Protein AF-A0A8D8B1K5-F1 (afdb_monomer_lite)

Secondary structure (DSSP, 8-state):
-HHHHHHHHHHHHHHHHHHHHHHHHHHHHHHHHHHHHHHS-TTS---HHHHHHHHHHHHHH-HHHHHHTTGGGHHHHHHHHHHHHHHTT--TTT-SSTTHHHHHHHHHHHTTS-TTS---TTSHHHHHHHHHHHHHHHHHHHH--TT--HHHH--

InterPro domains:
  IPR022783 GCF, C-terminal [PF07842] (48-155)
  IPR045211 TFP11/STIP/Ntr1 [PTHR23329] (1-154)

Sequence (155 aa):
KDREEQLEIEKENLIKITQLEEDYIATLEGALELVQALVEPEDGFVSLEECERIFVRIQSEFAAEYKEFGLADLAPGVVAPMIAARLKEWNPFVDPTRHLELFKRWRTILGSSSDSEKRNLLDPYSALVWSGVIPSVRTVATTWDPRIHQPMIAL

Structure (mmCIF, N/CA/C/O backbone):
data_AF-A0A8D8B1K5-F1
#
_entry.id   AF-A0A8D8B1K5-F1
#
loop_
_atom_site.group_PDB
_atom_site.id
_atom_site.type_symbol
_atom_site.label_atom_id
_atom_site.label_alt_id
_atom_site.label_comp_id
_atom_site.label_asym_id
_atom_site.label_entity_id
_atom_site.label_seq_id
_atom_site.pdbx_PDB_ins_code
_atom_site.Cartn_x
_atom_site.Cartn_y
_atom_site.Cartn_z
_atom_site.occupancy
_atom_site.B_iso_or_equiv
_atom_site.auth_seq_id
_atom_site.auth_comp_id
_atom_site.auth_asym_id
_atom_site.auth_atom_id
_atom_site.pdbx_PDB_model_num
ATOM 1 N N . LYS A 1 1 ? -32.115 4.251 47.172 1.00 61.50 1 LYS A N 1
ATOM 2 C CA . LYS A 1 1 ? -32.642 5.079 46.068 1.00 61.50 1 LYS A CA 1
ATOM 3 C C . LYS A 1 1 ? -31.518 5.801 45.350 1.00 61.50 1 LYS A C 1
ATOM 5 O O . LYS A 1 1 ? -31.044 5.224 44.392 1.00 61.50 1 LYS A O 1
ATOM 10 N N . ASP A 1 2 ? -30.951 6.885 45.887 1.00 73.62 2 ASP A N 1
ATOM 11 C CA . ASP A 1 2 ? -29.872 7.645 45.211 1.00 73.62 2 ASP A CA 1
ATOM 12 C C . ASP A 1 2 ? -28.666 6.784 44.760 1.00 73.62 2 ASP A C 1
ATOM 14 O O . ASP A 1 2 ? -28.207 6.847 43.626 1.00 73.62 2 ASP A O 1
ATOM 18 N N . ARG A 1 3 ? -28.218 5.867 45.627 1.00 77.75 3 ARG A N 1
ATOM 19 C CA . ARG A 1 3 ? -27.101 4.948 45.344 1.00 77.75 3 ARG A CA 1
ATOM 20 C C . ARG A 1 3 ? -27.444 3.818 44.366 1.00 77.75 3 ARG A C 1
ATOM 22 O O . ARG A 1 3 ? -26.548 3.282 43.729 1.00 77.75 3 ARG A O 1
ATOM 29 N N . GLU A 1 4 ? -28.716 3.441 44.270 1.00 82.19 4 GLU A N 1
ATOM 30 C CA . GLU A 1 4 ? -29.183 2.429 43.310 1.00 82.19 4 GLU A CA 1
ATOM 31 C C . GLU A 1 4 ? -29.291 3.047 41.913 1.00 82.19 4 GLU A C 1
ATOM 33 O O . GLU A 1 4 ? -28.836 2.444 40.950 1.00 82.19 4 GLU A O 1
ATOM 38 N N . GLU A 1 5 ? -29.777 4.289 41.822 1.00 82.38 5 GLU A N 1
ATOM 39 C CA . GLU A 1 5 ? -29.801 5.062 40.574 1.00 82.38 5 GLU A CA 1
ATOM 40 C C . GLU A 1 5 ? -28.383 5.347 40.053 1.00 82.38 5 GLU A C 1
ATOM 42 O O . GLU A 1 5 ? -28.125 5.172 38.864 1.00 82.38 5 GLU A O 1
ATOM 47 N N . GLN A 1 6 ? -27.427 5.691 40.928 1.00 86.31 6 GLN A N 1
ATOM 48 C CA . GLN A 1 6 ? -26.019 5.823 40.524 1.00 86.31 6 GLN A CA 1
ATOM 49 C C . GLN A 1 6 ? -25.432 4.516 39.972 1.00 86.31 6 GLN A C 1
ATOM 51 O O . GLN A 1 6 ? -24.726 4.545 38.967 1.00 86.31 6 GLN A O 1
ATOM 56 N N . LEU A 1 7 ? -25.731 3.376 40.603 1.00 83.25 7 LEU A N 1
ATOM 57 C CA . LEU A 1 7 ? -25.245 2.068 40.157 1.00 83.25 7 LEU A CA 1
ATOM 58 C C . LEU A 1 7 ? -25.835 1.660 38.802 1.00 83.25 7 LEU A C 1
ATOM 60 O O . LEU A 1 7 ? -25.129 1.058 37.996 1.00 83.25 7 LEU A O 1
ATOM 64 N N . GLU A 1 8 ? -27.099 1.988 38.527 1.00 86.62 8 GLU A N 1
ATOM 65 C CA . GLU A 1 8 ? -27.698 1.718 37.216 1.00 86.62 8 GLU A CA 1
ATOM 66 C C . GLU A 1 8 ? -27.073 2.568 36.109 1.00 86.62 8 GLU A C 1
ATOM 68 O O . GLU A 1 8 ? -26.756 2.038 35.046 1.00 86.62 8 GLU A O 1
ATOM 73 N N . ILE A 1 9 ? -26.811 3.851 36.373 1.00 88.44 9 ILE A N 1
ATOM 74 C CA . ILE A 1 9 ? -26.132 4.739 35.420 1.00 88.44 9 ILE A CA 1
ATOM 75 C C . ILE A 1 9 ? -24.702 4.256 35.152 1.00 88.44 9 ILE A C 1
ATOM 77 O O . ILE A 1 9 ? -24.256 4.230 34.005 1.00 88.44 9 ILE A O 1
ATOM 81 N N . GLU A 1 10 ? -23.974 3.857 36.197 1.00 85.38 10 GLU A N 1
ATOM 82 C CA . GLU A 1 10 ? -22.610 3.342 36.065 1.00 85.38 10 GLU A CA 1
ATOM 83 C C . GLU A 1 10 ? -22.586 2.031 35.271 1.00 85.38 10 GLU A C 1
ATOM 85 O O . GLU A 1 10 ? -21.781 1.882 34.353 1.00 85.38 10 GLU A O 1
ATOM 90 N N . LYS A 1 11 ? -23.531 1.123 35.542 1.00 88.00 11 LYS A N 1
ATOM 91 C CA . LYS A 1 11 ? -23.715 -0.110 34.770 1.00 88.00 11 LYS A CA 1
ATOM 92 C C . LYS A 1 11 ? -24.025 0.184 33.301 1.00 88.00 11 LYS A C 1
ATOM 94 O O . LYS A 1 11 ? -23.459 -0.464 32.427 1.00 88.00 11 LYS A O 1
ATOM 99 N N . GLU A 1 12 ? -24.911 1.134 33.014 1.00 88.69 12 GLU A N 1
ATOM 100 C CA . GLU A 1 12 ? -25.268 1.478 31.636 1.00 88.69 12 GLU A CA 1
ATOM 101 C C . GLU A 1 12 ? -24.089 2.112 30.881 1.00 88.69 12 GLU A C 1
ATOM 103 O O . GLU A 1 12 ? -23.863 1.802 29.711 1.00 88.69 12 GLU A O 1
ATOM 108 N N . ASN A 1 13 ? -23.289 2.941 31.558 1.00 88.25 13 ASN A N 1
ATOM 109 C CA . ASN A 1 13 ? -22.050 3.481 30.999 1.00 88.25 13 ASN A CA 1
ATOM 110 C C . ASN A 1 13 ? -21.014 2.385 30.733 1.00 88.25 13 ASN A C 1
ATOM 112 O O . ASN A 1 13 ? -20.425 2.370 29.657 1.00 88.25 13 ASN A O 1
ATOM 116 N N . LEU A 1 14 ? -20.820 1.453 31.669 1.00 84.56 14 LEU A N 1
ATOM 117 C CA . LEU A 1 14 ? -19.911 0.318 31.493 1.00 84.56 14 LEU A CA 1
ATOM 118 C C . LEU A 1 14 ? -20.314 -0.538 30.286 1.00 84.56 14 LEU A C 1
ATOM 120 O O . LEU A 1 14 ? -19.462 -0.862 29.469 1.00 84.56 14 LEU A O 1
ATOM 124 N N . ILE A 1 15 ? -21.609 -0.828 30.118 1.00 90.00 15 ILE A N 1
ATOM 125 C CA . ILE A 1 15 ? -22.117 -1.583 28.960 1.00 90.00 15 ILE A CA 1
ATOM 126 C C . ILE A 1 15 ? -21.826 -0.847 27.647 1.00 90.00 15 ILE A C 1
ATOM 128 O O . ILE A 1 15 ? -21.384 -1.468 26.683 1.00 90.00 15 ILE A O 1
ATOM 132 N N . LYS A 1 16 ? -22.044 0.473 27.606 1.00 87.75 16 LYS A N 1
ATOM 133 C CA . LYS A 1 16 ? -21.741 1.291 26.421 1.00 87.75 16 LYS A CA 1
ATOM 134 C C . LYS A 1 16 ? -20.251 1.282 26.084 1.00 87.75 16 LYS A C 1
ATOM 136 O O . LYS A 1 16 ? -19.904 1.200 24.913 1.00 87.75 16 LYS A O 1
ATOM 141 N N . ILE A 1 17 ? -19.383 1.359 27.092 1.00 88.00 17 ILE A N 1
ATOM 142 C CA . ILE A 1 17 ? -17.928 1.312 26.897 1.00 88.00 17 ILE A CA 1
ATOM 143 C C . ILE A 1 17 ? -17.517 -0.051 26.339 1.00 88.00 17 ILE A C 1
ATOM 145 O O . ILE A 1 17 ? -16.815 -0.094 25.338 1.00 88.00 17 ILE A O 1
ATOM 149 N N . THR A 1 18 ? -18.012 -1.148 26.916 1.00 85.38 18 THR A N 1
ATOM 150 C CA . THR A 1 18 ? -17.702 -2.499 26.426 1.00 85.38 18 THR A CA 1
ATOM 151 C C . THR A 1 18 ? -18.150 -2.704 24.979 1.00 85.38 18 THR A C 1
ATOM 153 O O . THR A 1 18 ? -17.394 -3.263 24.197 1.00 85.38 18 THR A O 1
ATOM 156 N N . GLN A 1 19 ? -19.325 -2.198 24.590 1.00 88.06 19 GLN A N 1
ATOM 157 C CA . GLN A 1 19 ? -19.785 -2.273 23.196 1.00 88.06 19 GLN A CA 1
ATOM 158 C C . GLN A 1 19 ? -18.861 -1.517 22.239 1.00 88.06 19 GLN A C 1
ATOM 160 O O . GLN A 1 19 ? -18.473 -2.056 21.210 1.00 88.06 19 GLN A O 1
ATOM 165 N N . LEU A 1 20 ? -18.460 -0.295 22.603 1.00 84.44 20 LEU A N 1
ATOM 166 C CA . LEU A 1 20 ? -17.527 0.494 21.796 1.00 84.44 20 LEU A CA 1
ATOM 167 C C . LEU A 1 20 ? -16.161 -0.191 21.663 1.00 84.44 20 LEU A C 1
ATOM 169 O O . LEU A 1 20 ? -15.552 -0.140 20.598 1.00 84.44 20 LEU A O 1
ATOM 173 N N . GLU A 1 21 ? -15.678 -0.823 22.733 1.00 82.50 21 GLU A N 1
ATOM 174 C CA . GLU A 1 21 ? -14.436 -1.596 22.711 1.00 82.50 21 GLU A CA 1
ATOM 175 C C . GLU A 1 21 ? -14.564 -2.858 21.845 1.00 82.50 21 GLU A C 1
ATOM 177 O O . GLU A 1 21 ? -13.648 -3.144 21.079 1.00 82.50 21 GLU A O 1
ATOM 182 N N . GLU A 1 22 ? -15.689 -3.581 21.901 1.00 83.69 22 GLU A N 1
ATOM 183 C CA . GLU A 1 22 ? -15.958 -4.734 21.026 1.00 83.69 22 GLU A CA 1
ATOM 184 C C . GLU A 1 22 ? -16.005 -4.332 19.546 1.00 83.69 22 GLU A C 1
ATOM 186 O O . GLU A 1 22 ? -15.356 -4.974 18.719 1.00 83.69 22 GLU A O 1
ATOM 191 N N . ASP A 1 23 ? -16.704 -3.245 19.211 1.00 82.56 23 ASP A N 1
ATOM 192 C CA . ASP A 1 23 ? -16.755 -2.718 17.843 1.00 82.56 23 ASP A CA 1
ATOM 193 C C . ASP A 1 23 ? -15.356 -2.296 17.354 1.00 82.56 23 ASP A C 1
ATOM 195 O O . ASP A 1 23 ? -14.984 -2.540 16.200 1.00 82.56 23 ASP A O 1
ATOM 199 N N . TYR A 1 24 ? -14.546 -1.703 18.237 1.00 78.00 24 TYR A N 1
ATOM 200 C CA . TYR A 1 24 ? -13.169 -1.318 17.926 1.00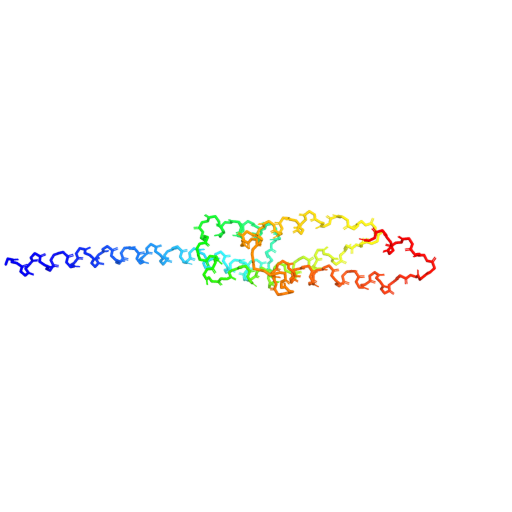 78.00 24 TYR A CA 1
ATOM 201 C C . TYR A 1 24 ? -12.253 -2.532 17.723 1.00 78.00 24 TYR A C 1
ATOM 203 O O . TYR A 1 24 ? -11.452 -2.551 16.788 1.00 78.00 24 TYR A O 1
ATOM 211 N N . ILE A 1 25 ? -12.393 -3.576 18.545 1.00 81.19 25 ILE A N 1
ATOM 212 C CA . ILE A 1 25 ? -11.645 -4.830 18.388 1.00 81.19 25 ILE A CA 1
ATOM 213 C C . ILE A 1 25 ? -12.014 -5.511 17.068 1.00 81.19 25 ILE A C 1
ATOM 215 O O . ILE A 1 25 ? -11.113 -5.871 16.319 1.00 81.19 25 ILE A O 1
ATOM 219 N N . ALA A 1 26 ? -13.302 -5.613 16.732 1.00 82.06 26 ALA A N 1
ATOM 220 C CA . ALA A 1 26 ? -13.744 -6.224 15.476 1.00 82.06 26 ALA A CA 1
ATOM 221 C C . ALA A 1 26 ? -13.195 -5.479 14.244 1.00 82.06 26 ALA A C 1
ATOM 223 O O . ALA A 1 26 ? -12.791 -6.084 13.248 1.00 82.06 26 ALA A O 1
ATOM 224 N N . THR A 1 27 ? -13.137 -4.151 14.335 1.00 78.31 27 THR A N 1
ATOM 225 C CA . THR A 1 27 ? -12.543 -3.271 13.323 1.00 78.31 27 THR A CA 1
ATOM 226 C C . THR A 1 27 ? -11.037 -3.551 13.173 1.00 78.31 27 THR A C 1
ATOM 228 O O . THR A 1 27 ? -10.550 -3.774 12.061 1.00 78.31 27 THR A O 1
ATOM 231 N N . LEU A 1 28 ? -10.303 -3.632 14.288 1.00 75.06 28 LEU A N 1
ATOM 232 C CA . LEU A 1 28 ? -8.873 -3.963 14.307 1.00 75.06 28 LEU A CA 1
ATOM 233 C C . LEU A 1 28 ? -8.576 -5.375 13.789 1.00 75.06 28 LEU A C 1
ATOM 235 O O . LEU A 1 28 ? -7.607 -5.556 13.053 1.00 75.06 28 LEU A O 1
ATOM 239 N N . GLU A 1 29 ? -9.393 -6.366 14.142 1.00 80.44 29 GLU A N 1
ATOM 240 C CA . GLU A 1 29 ? -9.260 -7.740 13.649 1.00 80.44 29 GLU A CA 1
ATOM 241 C C . GLU A 1 29 ? -9.415 -7.795 12.125 1.00 80.44 29 GLU A C 1
ATOM 243 O O . GLU A 1 29 ? -8.600 -8.427 11.451 1.00 80.44 29 GLU A O 1
ATOM 248 N N . GLY A 1 30 ? -10.376 -7.054 11.562 1.00 78.69 30 GLY A N 1
ATOM 249 C CA . GLY A 1 30 ? -10.540 -6.935 10.112 1.00 78.69 30 GLY A CA 1
ATOM 250 C C . GLY A 1 30 ? -9.327 -6.303 9.421 1.00 78.69 30 GLY A C 1
ATOM 251 O O . GLY A 1 30 ? -8.867 -6.797 8.389 1.00 78.69 30 GLY A O 1
ATOM 252 N N . ALA A 1 31 ? -8.759 -5.240 9.997 1.00 75.94 31 ALA A N 1
ATOM 253 C CA . ALA A 1 31 ? -7.535 -4.634 9.475 1.00 75.94 31 ALA A CA 1
ATOM 254 C C . ALA A 1 31 ? -6.330 -5.591 9.570 1.00 75.94 31 ALA A C 1
ATOM 256 O O . ALA A 1 31 ? -5.523 -5.664 8.640 1.00 75.94 31 ALA A O 1
ATOM 257 N N . LEU A 1 32 ? -6.220 -6.350 10.664 1.00 75.81 32 LEU A N 1
ATOM 258 C CA . LEU A 1 32 ? -5.152 -7.324 10.877 1.00 75.81 32 LEU A CA 1
ATOM 259 C C . LEU A 1 32 ? -5.226 -8.483 9.875 1.00 75.81 32 LEU A C 1
ATOM 261 O O . LEU A 1 32 ? -4.193 -8.884 9.345 1.00 75.81 32 LEU A O 1
ATOM 265 N N . GLU A 1 33 ? -6.425 -8.985 9.577 1.00 80.44 33 GLU A N 1
ATOM 266 C CA . GLU A 1 33 ? -6.641 -10.040 8.580 1.00 80.44 33 GLU A CA 1
ATOM 267 C C . GLU A 1 33 ? -6.183 -9.585 7.186 1.00 80.44 33 GLU A C 1
ATOM 269 O O . GLU A 1 33 ? -5.451 -10.295 6.494 1.00 80.44 33 GLU A O 1
ATOM 274 N N . LEU A 1 34 ? -6.520 -8.349 6.803 1.00 77.81 34 LEU A N 1
ATOM 275 C CA . LEU A 1 34 ? -6.073 -7.752 5.541 1.00 77.81 34 LEU A CA 1
ATOM 276 C C . LEU A 1 34 ? -4.545 -7.611 5.468 1.00 77.81 34 LEU A C 1
ATOM 278 O O . LEU A 1 34 ? -3.947 -7.822 4.412 1.00 77.81 34 LEU A O 1
ATOM 282 N N . VAL A 1 35 ? -3.903 -7.269 6.585 1.00 75.88 35 VAL A N 1
ATOM 283 C CA . VAL A 1 35 ? -2.440 -7.179 6.686 1.00 75.88 35 VAL A CA 1
ATOM 284 C C . VAL A 1 35 ? -1.788 -8.559 6.653 1.00 75.88 35 VAL A C 1
ATOM 286 O O . VAL A 1 35 ? -0.772 -8.732 5.980 1.00 75.88 35 VAL A O 1
ATOM 289 N N . GLN A 1 36 ? -2.367 -9.556 7.322 1.00 77.75 36 GLN A N 1
ATOM 290 C CA . GLN A 1 36 ? -1.896 -10.939 7.246 1.00 77.75 36 GLN A CA 1
ATOM 291 C C . GLN A 1 36 ? -1.976 -11.471 5.819 1.00 77.75 36 GLN A C 1
ATOM 293 O O . GLN A 1 36 ? -0.982 -12.000 5.332 1.00 77.75 36 GLN A O 1
ATOM 298 N N . ALA A 1 37 ? -3.082 -11.230 5.112 1.00 76.44 37 ALA A N 1
ATOM 299 C CA . ALA A 1 37 ? -3.221 -11.603 3.706 1.00 76.44 37 ALA A CA 1
ATOM 300 C C . ALA A 1 37 ? -2.142 -10.965 2.809 1.00 76.44 37 ALA A C 1
ATOM 302 O O . ALA A 1 37 ? -1.783 -11.520 1.771 1.00 76.44 37 ALA A O 1
ATOM 303 N N . LEU A 1 38 ? -1.611 -9.805 3.209 1.00 72.88 38 LEU A N 1
ATOM 304 C CA . LEU A 1 38 ? -0.555 -9.093 2.499 1.00 72.88 38 LEU A CA 1
ATOM 305 C C . LEU A 1 38 ? 0.850 -9.661 2.790 1.00 72.88 38 LEU A C 1
ATOM 307 O O . LEU A 1 38 ? 1.686 -9.729 1.888 1.00 72.88 38 LEU A O 1
ATOM 311 N N . VAL A 1 39 ? 1.127 -10.027 4.044 1.00 70.12 39 VAL A N 1
ATOM 312 C CA . VAL A 1 39 ? 2.452 -10.485 4.502 1.00 70.12 39 VAL A CA 1
ATOM 313 C C . VAL A 1 39 ? 2.645 -11.983 4.279 1.00 70.12 39 VAL A C 1
ATOM 315 O O . VAL A 1 39 ? 3.726 -12.413 3.876 1.00 70.12 39 VAL A O 1
ATOM 318 N N . GLU A 1 40 ? 1.603 -12.767 4.525 1.00 70.38 40 GLU A N 1
ATOM 319 C CA . GLU A 1 40 ? 1.631 -14.224 4.502 1.00 70.38 40 GLU A CA 1
ATOM 320 C C . GLU A 1 40 ? 0.419 -14.745 3.707 1.00 70.38 40 GLU A C 1
ATOM 322 O O . GLU A 1 40 ? -0.561 -15.219 4.279 1.00 70.38 40 GLU A O 1
ATOM 327 N N . PRO A 1 41 ? 0.439 -14.621 2.365 1.00 68.38 41 PRO A N 1
ATOM 328 C CA . PRO A 1 41 ? -0.615 -15.186 1.530 1.00 68.38 41 PRO A CA 1
ATOM 329 C C . PRO A 1 41 ? -0.683 -16.705 1.691 1.00 68.38 41 PRO A C 1
ATOM 331 O O . PRO A 1 41 ? 0.334 -17.383 1.528 1.00 68.38 41 PRO A O 1
ATOM 334 N N . GLU A 1 42 ? -1.884 -17.254 1.8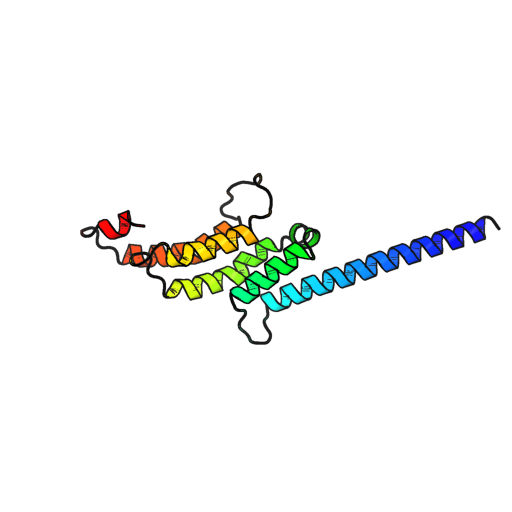91 1.00 60.97 42 GLU A N 1
ATOM 335 C CA . GLU A 1 42 ? -2.103 -18.710 1.943 1.00 60.97 42 GLU A CA 1
ATOM 336 C C . GLU A 1 42 ? -1.606 -19.420 0.665 1.00 60.97 42 GLU A C 1
ATOM 338 O O . GLU A 1 42 ? -1.069 -20.525 0.732 1.00 60.97 42 GLU A O 1
ATOM 343 N N . ASP A 1 43 ? -1.693 -18.753 -0.491 1.00 59.66 43 ASP A N 1
ATOM 344 C CA . ASP A 1 43 ? -1.236 -19.260 -1.794 1.00 59.66 43 ASP A CA 1
ATOM 345 C C . ASP A 1 43 ? 0.245 -18.949 -2.115 1.00 59.66 43 ASP A C 1
ATOM 347 O O . ASP A 1 43 ? 0.736 -19.237 -3.210 1.00 59.66 43 ASP A O 1
ATOM 351 N N . GLY A 1 44 ? 0.987 -18.330 -1.189 1.00 60.91 44 GLY A N 1
ATOM 352 C CA . GLY A 1 44 ? 2.413 -18.012 -1.346 1.00 60.91 44 GLY A CA 1
ATOM 353 C C . GLY A 1 44 ? 2.740 -16.858 -2.307 1.00 60.91 44 GLY A C 1
ATOM 354 O O . GLY A 1 44 ? 3.896 -16.443 -2.383 1.00 60.91 44 GLY A O 1
ATOM 355 N N . PHE A 1 45 ? 1.749 -16.302 -3.015 1.00 61.12 45 PHE A N 1
ATOM 356 C CA . PHE A 1 45 ? 1.912 -15.145 -3.899 1.00 61.12 45 PHE A CA 1
ATOM 357 C C . PHE A 1 45 ? 0.735 -14.171 -3.774 1.00 61.12 45 PHE A C 1
ATOM 359 O O . PHE A 1 45 ? -0.364 -14.459 -4.239 1.00 61.12 45 PHE A O 1
ATOM 366 N N . VAL A 1 46 ? 0.982 -12.969 -3.244 1.00 69.50 46 VAL A N 1
ATOM 367 C CA . VAL A 1 46 ? 0.066 -11.833 -3.436 1.00 69.50 46 VAL A CA 1
ATOM 368 C C . VAL A 1 46 ? 0.385 -11.192 -4.783 1.00 69.50 46 VAL A C 1
ATOM 370 O O . VAL A 1 46 ? 1.552 -11.035 -5.143 1.00 69.50 46 VAL A O 1
ATOM 373 N N . SER A 1 47 ? -0.636 -10.833 -5.562 1.00 76.12 47 SER A N 1
ATOM 374 C CA . SER A 1 47 ? -0.455 -10.071 -6.803 1.00 76.12 47 SER A CA 1
ATOM 375 C C . SER A 1 47 ? -0.452 -8.568 -6.525 1.00 76.12 47 SER A C 1
ATOM 377 O O . SER A 1 47 ? -1.051 -8.100 -5.564 1.00 76.12 47 SER A O 1
ATOM 379 N N . LEU A 1 48 ? 0.223 -7.780 -7.367 1.00 77.56 48 LEU A N 1
ATOM 380 C CA . LEU A 1 48 ? 0.364 -6.337 -7.121 1.00 77.56 48 LEU A CA 1
ATOM 381 C C . LEU A 1 48 ? -0.991 -5.618 -7.091 1.00 77.56 48 LEU A C 1
ATOM 383 O O . LEU A 1 48 ? -1.159 -4.641 -6.371 1.00 77.56 48 LEU A O 1
ATOM 387 N N . GLU A 1 49 ? -1.944 -6.129 -7.867 1.00 79.06 49 GLU A N 1
ATOM 388 C CA . GLU A 1 49 ? -3.323 -5.646 -7.915 1.00 79.06 49 GLU A CA 1
ATOM 389 C C . GLU A 1 49 ? -4.088 -5.993 -6.635 1.00 79.06 49 GLU A C 1
ATOM 391 O O . GLU A 1 49 ? -4.905 -5.198 -6.182 1.00 79.06 49 GLU A O 1
ATOM 396 N N . GLU A 1 50 ? -3.802 -7.146 -6.025 1.00 78.88 50 GLU A N 1
ATOM 397 C CA . GLU A 1 50 ? -4.384 -7.515 -4.733 1.00 78.88 50 GLU A CA 1
ATOM 398 C C . GLU A 1 50 ? -3.825 -6.640 -3.608 1.00 78.88 50 GLU A C 1
ATOM 400 O O . GLU A 1 50 ? -4.593 -6.106 -2.813 1.00 78.88 50 GLU A O 1
ATOM 405 N N . CYS A 1 51 ? -2.511 -6.378 -3.604 1.00 80.62 51 CYS A N 1
ATOM 406 C CA . CYS A 1 51 ? -1.913 -5.417 -2.676 1.00 80.62 51 CYS A CA 1
ATOM 407 C C . CYS A 1 51 ? -2.568 -4.035 -2.811 1.00 80.62 51 CYS A C 1
ATOM 409 O O . CYS A 1 51 ? -2.927 -3.422 -1.811 1.00 80.62 51 CYS A O 1
ATOM 411 N N . GLU A 1 52 ? -2.745 -3.542 -4.042 1.00 80.81 52 GLU A N 1
ATOM 412 C CA . GLU A 1 52 ? -3.419 -2.265 -4.308 1.00 80.81 5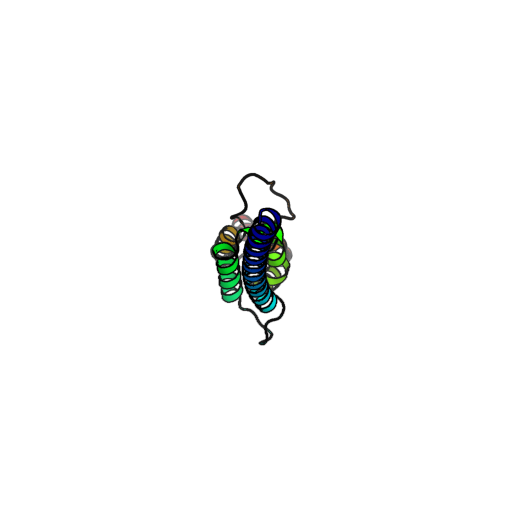2 GLU A CA 1
ATOM 413 C C . GLU A 1 52 ? -4.846 -2.256 -3.737 1.00 80.81 52 GLU A C 1
ATOM 415 O O . GLU A 1 52 ? -5.210 -1.314 -3.031 1.00 80.81 52 GLU A O 1
ATOM 420 N N . ARG A 1 53 ? -5.631 -3.319 -3.961 1.00 81.12 53 ARG A N 1
ATOM 421 C CA . ARG A 1 53 ? -6.985 -3.442 -3.397 1.00 81.12 53 ARG A CA 1
ATOM 422 C C . ARG A 1 53 ? -6.983 -3.425 -1.873 1.00 81.12 53 ARG A C 1
ATOM 424 O O . ARG A 1 53 ? -7.786 -2.704 -1.287 1.00 81.12 53 ARG A O 1
ATOM 431 N N . ILE A 1 54 ? -6.077 -4.170 -1.243 1.00 81.62 54 ILE A N 1
ATOM 432 C CA . ILE A 1 54 ? -5.946 -4.227 0.216 1.00 81.62 54 ILE A CA 1
ATOM 433 C C . ILE A 1 54 ? -5.603 -2.842 0.776 1.00 81.62 54 ILE A C 1
ATOM 435 O O . ILE A 1 54 ? -6.292 -2.361 1.670 1.00 81.62 54 ILE A O 1
ATOM 439 N N . PHE A 1 55 ? -4.608 -2.149 0.216 1.00 80.31 55 PHE A N 1
ATOM 440 C CA . PHE A 1 55 ? -4.225 -0.811 0.678 1.00 80.31 55 PHE A CA 1
ATOM 441 C C . PHE A 1 55 ? -5.335 0.231 0.503 1.00 80.31 55 PHE A C 1
ATOM 443 O O . PHE A 1 55 ? -5.502 1.096 1.364 1.00 80.31 55 PHE A O 1
ATOM 450 N N . VAL A 1 56 ? -6.088 0.172 -0.598 1.00 81.44 56 VAL A N 1
ATOM 451 C CA . VAL A 1 56 ? -7.236 1.063 -0.827 1.00 81.44 56 VAL A CA 1
ATOM 452 C C . VAL A 1 56 ? -8.357 0.762 0.164 1.00 81.44 56 VAL A C 1
ATOM 454 O O . VAL A 1 56 ? -8.942 1.687 0.725 1.00 81.44 56 VAL A O 1
ATOM 457 N N . ARG A 1 57 ? -8.632 -0.520 0.418 1.00 81.88 57 ARG A N 1
ATOM 458 C CA . ARG A 1 57 ? -9.639 -0.958 1.386 1.00 81.88 57 ARG A CA 1
ATOM 459 C C . ARG A 1 57 ? -9.281 -0.508 2.800 1.00 81.88 57 ARG A C 1
ATOM 461 O O . ARG A 1 57 ? -10.105 0.119 3.455 1.00 81.88 57 ARG A O 1
ATOM 468 N N . ILE A 1 58 ? -8.031 -0.719 3.214 1.00 78.62 58 ILE A N 1
ATOM 469 C CA . ILE A 1 58 ? -7.520 -0.270 4.513 1.00 78.62 58 ILE A CA 1
ATOM 470 C C . ILE A 1 58 ? -7.640 1.250 4.654 1.00 78.62 58 ILE A C 1
ATOM 472 O O . ILE A 1 58 ? -8.119 1.733 5.670 1.00 78.62 58 ILE A O 1
ATOM 476 N N . GLN A 1 59 ? -7.279 2.024 3.632 1.00 75.69 59 GLN A N 1
ATOM 477 C CA . GLN A 1 59 ? -7.419 3.482 3.697 1.00 75.69 59 GLN A CA 1
ATOM 478 C C . GLN A 1 59 ? -8.868 3.971 3.702 1.00 75.69 59 GLN A C 1
ATOM 480 O O . GLN A 1 59 ? -9.137 5.035 4.250 1.00 75.69 59 GLN A O 1
ATOM 485 N N . SER A 1 60 ? -9.790 3.243 3.072 1.00 77.62 60 SER A N 1
ATOM 486 C CA . SER A 1 60 ? -11.197 3.640 3.014 1.00 77.62 60 SER A CA 1
ATOM 487 C C . SER A 1 60 ? -11.969 3.254 4.272 1.00 77.62 60 SER A C 1
ATOM 489 O O . SER A 1 60 ? -12.819 4.025 4.709 1.00 77.62 60 SER A O 1
ATOM 491 N N . GLU A 1 61 ? -11.724 2.060 4.810 1.00 74.81 61 GLU A N 1
ATOM 492 C CA . GLU A 1 61 ? -12.459 1.513 5.957 1.00 74.81 61 GLU A CA 1
ATOM 493 C C . GLU A 1 61 ? -11.755 1.807 7.294 1.00 74.81 61 GLU A C 1
ATOM 495 O O . GLU A 1 61 ? -12.432 1.973 8.301 1.00 74.81 61 GLU A O 1
ATOM 500 N N . PHE A 1 62 ? -10.424 1.959 7.298 1.00 75.62 62 PHE A N 1
ATOM 501 C CA . PHE A 1 62 ? -9.582 2.009 8.505 1.00 75.62 62 PHE A CA 1
ATOM 502 C C . PHE A 1 62 ? -8.529 3.133 8.434 1.00 75.62 62 PHE A C 1
ATOM 504 O O . PHE A 1 62 ? -7.341 2.941 8.701 1.00 75.62 62 PHE A O 1
ATOM 511 N N . ALA A 1 63 ? -8.930 4.334 8.001 1.00 71.44 63 ALA A N 1
ATOM 512 C CA . ALA A 1 63 ? -8.009 5.455 7.779 1.00 71.44 63 ALA A CA 1
ATOM 513 C C . ALA A 1 63 ? -7.270 5.920 9.052 1.00 71.44 63 ALA A C 1
ATOM 515 O O . ALA A 1 63 ? -6.138 6.409 8.967 1.00 71.44 63 ALA A O 1
ATOM 516 N N . ALA A 1 64 ? -7.911 5.812 10.221 1.00 70.62 64 ALA A N 1
ATOM 517 C CA . ALA A 1 64 ? -7.328 6.229 11.495 1.00 70.62 64 ALA A CA 1
ATOM 518 C C . ALA A 1 64 ? -6.218 5.258 11.920 1.00 70.62 64 ALA A C 1
ATOM 520 O O . ALA A 1 64 ? -5.106 5.681 12.229 1.00 70.62 64 ALA A O 1
ATOM 521 N N . GLU A 1 65 ? -6.490 3.966 11.806 1.00 71.44 65 GLU A N 1
ATOM 522 C CA . GLU A 1 65 ? -5.608 2.843 12.094 1.00 71.44 65 GLU A CA 1
ATOM 523 C C . GLU A 1 65 ? -4.458 2.787 11.085 1.00 71.44 65 GLU A C 1
ATOM 525 O O . GLU A 1 65 ? -3.303 2.604 11.460 1.00 71.44 65 GLU A O 1
ATOM 530 N N . TYR A 1 66 ? -4.734 3.055 9.805 1.00 70.50 66 TYR A N 1
ATOM 531 C CA . TYR A 1 66 ? -3.710 3.196 8.770 1.00 70.50 66 TYR A CA 1
ATOM 532 C C . TYR A 1 66 ? -2.620 4.195 9.167 1.00 70.50 66 TYR A C 1
ATOM 534 O O . TYR A 1 66 ? -1.427 3.949 8.956 1.00 70.50 66 TYR A O 1
ATOM 542 N N . LYS A 1 67 ? -3.030 5.313 9.773 1.00 69.69 67 LYS A N 1
ATOM 543 C CA . LYS A 1 67 ? -2.123 6.353 10.254 1.00 69.69 67 LYS A CA 1
ATOM 544 C C . LYS A 1 67 ? -1.506 6.014 11.611 1.00 69.69 67 LYS A C 1
ATOM 546 O O . LYS A 1 67 ? -0.320 6.269 11.796 1.00 69.69 67 LYS A O 1
ATOM 551 N N . GLU A 1 68 ? -2.284 5.461 12.538 1.00 69.25 68 GLU A N 1
ATOM 552 C CA . GLU A 1 68 ? -1.843 5.130 13.899 1.00 69.25 68 GLU A CA 1
ATOM 553 C C . GLU A 1 68 ? -0.797 4.008 13.913 1.00 69.25 68 GLU A C 1
ATOM 555 O O . GLU A 1 68 ? 0.230 4.129 14.578 1.00 69.25 68 GLU A O 1
ATOM 560 N N . PHE A 1 69 ? -1.005 2.963 13.110 1.00 66.94 69 PHE A N 1
ATOM 561 C CA . PHE A 1 69 ? -0.102 1.814 13.005 1.00 66.94 69 PHE A CA 1
ATOM 562 C C . PHE A 1 69 ? 0.965 1.969 11.918 1.00 66.94 69 PHE A C 1
ATOM 564 O O . PHE A 1 69 ? 1.794 1.079 11.740 1.00 66.94 69 PHE A O 1
ATOM 571 N N . GLY A 1 70 ? 0.965 3.083 11.179 1.00 70.25 70 GLY A N 1
ATOM 572 C CA . GLY A 1 70 ? 1.960 3.338 10.139 1.00 70.25 70 GLY A CA 1
ATOM 573 C C . GLY A 1 70 ? 1.946 2.283 9.032 1.00 70.25 70 GLY A C 1
ATOM 574 O O . GLY A 1 70 ? 2.999 1.924 8.512 1.00 70.25 70 GLY A O 1
ATOM 575 N N . LEU A 1 71 ? 0.763 1.797 8.645 1.00 73.56 71 LEU A N 1
ATOM 576 C CA . LEU A 1 71 ? 0.597 0.722 7.655 1.00 73.56 71 LEU A CA 1
ATOM 577 C C . LEU A 1 71 ? 1.194 1.068 6.279 1.00 73.56 71 LEU A C 1
ATOM 579 O O . LEU A 1 71 ? 1.524 0.180 5.494 1.00 73.56 71 LEU A O 1
ATOM 583 N N . ALA A 1 72 ? 1.424 2.354 6.010 1.00 70.56 72 ALA A N 1
ATOM 584 C CA . ALA A 1 72 ? 2.196 2.825 4.865 1.00 70.56 72 ALA A CA 1
ATOM 585 C C . ALA A 1 72 ? 3.638 2.271 4.826 1.00 70.56 72 ALA A C 1
ATOM 587 O O . ALA A 1 72 ? 4.159 2.020 3.740 1.00 70.56 72 ALA A O 1
ATOM 588 N N . ASP A 1 73 ? 4.275 2.046 5.980 1.00 73.62 73 ASP A N 1
ATOM 589 C CA . ASP A 1 73 ? 5.649 1.526 6.096 1.00 73.62 73 ASP A CA 1
ATOM 590 C C . ASP A 1 73 ? 5.746 0.021 5.789 1.00 73.62 73 ASP A C 1
ATOM 592 O O . ASP A 1 73 ? 6.812 -0.498 5.456 1.00 73.62 73 ASP A O 1
ATOM 596 N N . LEU A 1 74 ? 4.610 -0.683 5.788 1.00 75.19 74 LEU A N 1
ATOM 597 C CA . LEU A 1 74 ? 4.535 -2.064 5.316 1.00 75.19 74 LEU A CA 1
ATOM 598 C C . LEU A 1 74 ? 4.617 -2.150 3.784 1.00 75.19 74 LEU A C 1
ATOM 600 O O . LEU A 1 74 ? 5.057 -3.163 3.231 1.00 75.19 74 LEU A O 1
ATOM 604 N N . ALA A 1 75 ? 4.226 -1.083 3.077 1.00 75.75 75 ALA A N 1
ATOM 605 C CA . ALA A 1 75 ? 4.184 -1.082 1.621 1.00 75.75 75 ALA A CA 1
ATOM 606 C C . ALA A 1 75 ? 5.563 -1.334 0.988 1.00 75.75 75 ALA A C 1
ATOM 608 O O . ALA A 1 75 ? 5.648 -2.201 0.124 1.00 75.75 75 ALA A O 1
ATOM 609 N N . PRO A 1 76 ? 6.673 -0.699 1.412 1.00 74.12 76 PRO A N 1
ATOM 610 C CA . PRO A 1 76 ? 8.006 -1.071 0.946 1.00 74.12 76 PRO A CA 1
ATOM 611 C C . PRO A 1 76 ? 8.353 -2.546 1.174 1.00 74.12 76 PRO A C 1
ATOM 613 O O . PRO A 1 76 ? 8.968 -3.152 0.305 1.00 74.12 76 PRO A O 1
ATOM 616 N N . GLY A 1 77 ? 7.959 -3.144 2.300 1.00 75.44 77 GLY A N 1
ATOM 617 C CA . GLY A 1 77 ? 8.283 -4.541 2.608 1.00 75.44 77 GLY A CA 1
ATOM 618 C C . GLY A 1 77 ? 7.629 -5.533 1.646 1.00 75.44 77 GLY A C 1
ATOM 619 O O . GLY A 1 77 ? 8.281 -6.465 1.178 1.00 75.44 77 GLY A O 1
ATOM 620 N N . VAL A 1 78 ? 6.362 -5.298 1.302 1.00 76.81 78 VAL A N 1
ATOM 621 C CA . VAL A 1 78 ? 5.576 -6.211 0.457 1.00 76.81 78 VAL A CA 1
ATOM 622 C C . VAL A 1 78 ? 5.653 -5.817 -1.015 1.00 76.81 78 VAL A C 1
ATOM 624 O O . VAL A 1 78 ? 5.913 -6.634 -1.894 1.00 76.81 78 VAL A O 1
ATOM 627 N N . VAL A 1 79 ? 5.443 -4.542 -1.315 1.00 78.81 79 VAL A N 1
ATOM 628 C CA . VAL A 1 79 ? 5.264 -4.048 -2.681 1.00 78.81 79 VAL A CA 1
ATOM 629 C C . VAL A 1 79 ? 6.608 -3.924 -3.396 1.00 78.81 79 VAL A C 1
ATOM 631 O O . VAL A 1 79 ? 6.690 -4.174 -4.600 1.00 78.81 79 VAL A O 1
ATOM 634 N N . ALA A 1 80 ? 7.691 -3.589 -2.687 1.00 77.12 80 ALA A N 1
ATOM 635 C CA . ALA A 1 80 ? 8.995 -3.418 -3.320 1.00 77.12 80 ALA A CA 1
ATOM 636 C C . ALA A 1 80 ? 9.558 -4.698 -3.957 1.00 77.12 80 ALA A C 1
ATOM 638 O O . ALA A 1 80 ? 9.968 -4.607 -5.116 1.00 77.12 80 ALA A O 1
ATOM 639 N N . PRO A 1 81 ? 9.562 -5.883 -3.308 1.00 77.31 81 PRO A N 1
ATOM 640 C CA . PRO A 1 81 ? 10.015 -7.109 -3.969 1.00 77.31 81 PRO A CA 1
ATOM 641 C C . PRO A 1 81 ? 9.148 -7.477 -5.182 1.00 77.31 81 PRO A C 1
ATOM 643 O O . PRO A 1 81 ? 9.665 -7.987 -6.175 1.00 77.31 81 PRO A O 1
ATOM 646 N N . MET A 1 82 ? 7.853 -7.155 -5.163 1.00 77.31 82 MET A N 1
ATOM 647 C CA . MET A 1 82 ? 6.938 -7.422 -6.278 1.00 77.31 82 MET A CA 1
ATOM 648 C C . MET A 1 82 ? 7.175 -6.494 -7.470 1.00 77.31 82 MET A C 1
ATOM 650 O O . MET A 1 82 ? 7.209 -6.935 -8.623 1.00 77.31 82 MET A O 1
ATOM 654 N N . ILE A 1 83 ? 7.369 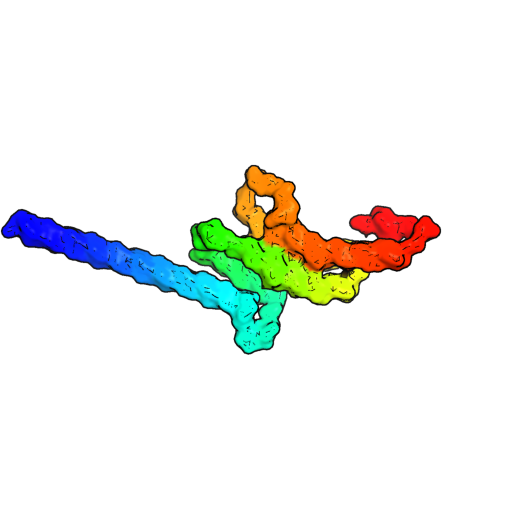-5.202 -7.197 1.00 76.56 83 ILE A N 1
ATOM 655 C CA . ILE A 1 83 ? 7.771 -4.220 -8.202 1.00 76.56 83 ILE A CA 1
ATOM 656 C C . ILE A 1 83 ? 9.140 -4.611 -8.758 1.00 76.56 83 ILE A C 1
ATOM 658 O O . ILE A 1 83 ? 9.278 -4.699 -9.971 1.00 76.56 83 ILE A O 1
ATOM 662 N N . ALA A 1 84 ? 10.121 -4.936 -7.914 1.00 75.44 84 ALA A N 1
ATOM 663 C CA . ALA A 1 84 ? 11.441 -5.384 -8.352 1.00 75.44 84 ALA A CA 1
ATOM 664 C C . ALA A 1 84 ? 11.369 -6.638 -9.243 1.00 75.44 84 ALA A C 1
ATOM 666 O O . ALA A 1 84 ? 12.059 -6.707 -10.259 1.00 75.44 84 ALA A O 1
ATOM 667 N N . ALA A 1 85 ? 10.491 -7.597 -8.928 1.00 76.88 85 ALA A N 1
ATOM 668 C CA . ALA A 1 85 ? 10.253 -8.766 -9.772 1.00 76.88 85 ALA A CA 1
ATOM 669 C C . ALA A 1 85 ? 9.683 -8.385 -11.150 1.00 76.88 85 ALA A C 1
ATOM 671 O O . ALA A 1 85 ? 10.188 -8.863 -12.163 1.00 76.88 85 ALA A O 1
ATOM 672 N N . ARG A 1 86 ? 8.694 -7.477 -11.213 1.00 73.56 86 ARG A N 1
ATOM 673 C CA . ARG A 1 86 ? 8.154 -6.962 -12.489 1.00 73.56 86 ARG A CA 1
ATOM 674 C C . ARG A 1 86 ? 9.161 -6.113 -13.270 1.00 73.56 86 ARG A C 1
ATOM 676 O O . ARG A 1 86 ? 9.173 -6.158 -14.496 1.00 73.56 86 ARG A O 1
ATOM 683 N N . LEU A 1 87 ? 10.002 -5.346 -12.580 1.00 72.94 87 LEU A N 1
ATOM 684 C CA . LEU A 1 87 ? 11.023 -4.484 -13.182 1.00 72.94 87 LEU A CA 1
ATOM 685 C C . LEU A 1 87 ? 12.282 -5.251 -13.608 1.00 72.94 87 LEU A C 1
ATOM 687 O O . LEU A 1 87 ? 13.136 -4.683 -14.288 1.00 72.94 87 LEU A O 1
ATOM 691 N N . LYS A 1 88 ? 12.398 -6.538 -13.264 1.00 70.12 88 LYS A N 1
ATOM 692 C CA . LYS A 1 88 ? 13.515 -7.393 -13.684 1.00 70.12 88 LYS A CA 1
ATOM 693 C C . LYS A 1 88 ? 13.576 -7.576 -15.203 1.00 70.12 88 LYS A C 1
ATOM 695 O O . LYS A 1 88 ? 14.661 -7.679 -15.763 1.00 70.12 88 LYS A O 1
ATOM 700 N N . GLU A 1 89 ? 12.420 -7.600 -15.861 1.00 69.62 89 GLU A N 1
ATOM 701 C CA . GLU A 1 89 ? 12.300 -7.698 -17.323 1.00 69.62 89 GLU A CA 1
ATOM 702 C C . GLU A 1 89 ? 12.201 -6.321 -18.000 1.00 69.62 89 GLU A C 1
ATOM 704 O O . GLU A 1 89 ? 12.142 -6.219 -19.227 1.00 69.62 89 GLU A O 1
ATOM 709 N N . TRP A 1 90 ? 12.174 -5.242 -17.212 1.00 72.94 90 TRP A N 1
ATOM 710 C CA . TRP A 1 90 ? 12.068 -3.890 -17.733 1.00 72.94 90 TRP A CA 1
ATOM 711 C C . TRP A 1 90 ? 13.426 -3.366 -18.188 1.00 72.94 90 TRP A C 1
ATOM 713 O O . TRP A 1 90 ? 14.383 -3.302 -17.416 1.00 72.94 90 TRP A O 1
ATOM 723 N N . ASN A 1 91 ? 13.488 -2.936 -19.449 1.00 66.44 91 ASN A N 1
ATOM 724 C CA . ASN A 1 91 ? 14.639 -2.238 -19.995 1.00 66.44 91 ASN A CA 1
ATOM 725 C C . ASN A 1 91 ? 14.321 -0.741 -20.150 1.00 66.44 91 ASN A C 1
ATOM 727 O O . ASN A 1 91 ? 13.625 -0.363 -21.101 1.00 66.44 91 ASN A O 1
ATOM 731 N N . PRO A 1 92 ? 14.842 0.121 -19.265 1.00 67.94 92 PRO A N 1
ATOM 732 C CA . PRO A 1 92 ? 14.581 1.553 -19.330 1.00 67.94 92 PRO A CA 1
ATOM 733 C C . PRO A 1 92 ? 15.208 2.249 -20.556 1.00 67.94 92 PRO A C 1
ATOM 735 O O . PRO A 1 92 ? 14.786 3.351 -20.880 1.00 67.94 92 PRO A O 1
ATOM 738 N N . PHE A 1 93 ? 16.131 1.615 -21.301 1.00 62.09 93 PHE A N 1
ATOM 739 C CA . PHE A 1 93 ? 16.596 2.148 -22.595 1.00 62.09 93 PHE A CA 1
ATOM 740 C C . PHE A 1 93 ? 15.599 1.965 -23.743 1.00 62.09 93 PHE A C 1
ATOM 742 O O . PHE A 1 93 ? 15.729 2.633 -24.767 1.00 62.09 93 PHE A O 1
ATOM 749 N N . VAL A 1 94 ? 14.644 1.040 -23.609 1.00 66.56 94 VAL A N 1
ATOM 750 C CA . VAL A 1 94 ? 13.646 0.764 -24.652 1.00 66.56 94 VAL A CA 1
ATOM 751 C C . VAL A 1 94 ? 12.362 1.533 -24.375 1.00 66.56 94 VAL A C 1
ATOM 753 O O . VAL A 1 94 ? 11.821 2.142 -25.291 1.00 66.56 94 VAL A O 1
ATOM 756 N N . ASP A 1 95 ? 11.888 1.524 -23.127 1.00 66.19 95 ASP A N 1
ATOM 757 C CA . ASP A 1 95 ? 10.653 2.219 -22.764 1.00 66.19 95 ASP A CA 1
ATOM 758 C C . ASP A 1 95 ? 10.689 2.702 -21.301 1.00 66.19 95 ASP A C 1
ATOM 760 O O . ASP A 1 95 ? 10.298 1.965 -20.390 1.00 66.19 95 ASP A O 1
ATOM 764 N N . PRO A 1 96 ? 11.191 3.922 -21.036 1.00 66.38 96 PRO A N 1
ATOM 765 C CA . PRO A 1 96 ? 11.322 4.443 -19.677 1.00 66.38 96 PRO A CA 1
ATOM 766 C C . PRO A 1 96 ? 9.967 4.767 -19.020 1.00 66.38 96 PRO A C 1
ATOM 768 O O . PRO A 1 96 ? 9.889 4.902 -17.798 1.00 66.38 96 PRO A O 1
ATOM 771 N N . THR A 1 97 ? 8.881 4.876 -19.793 1.00 69.94 97 THR A N 1
ATOM 772 C CA . THR A 1 97 ? 7.569 5.305 -19.291 1.00 69.94 97 THR A CA 1
ATOM 773 C C . THR A 1 97 ? 6.635 4.150 -18.929 1.00 69.94 97 THR A C 1
ATOM 775 O O . THR A 1 97 ? 5.713 4.356 -18.137 1.00 69.94 97 THR A O 1
ATOM 778 N N . ARG A 1 98 ? 6.904 2.925 -19.403 1.00 72.00 98 ARG A N 1
ATOM 779 C CA . ARG A 1 98 ? 6.072 1.720 -19.211 1.00 72.00 98 ARG A CA 1
ATOM 780 C C . ARG A 1 98 ? 5.584 1.465 -17.784 1.00 72.00 98 ARG A C 1
ATOM 782 O O . ARG A 1 98 ? 4.467 0.989 -17.599 1.00 72.00 98 ARG A O 1
ATOM 789 N N . HIS A 1 99 ? 6.402 1.745 -16.771 1.00 73.38 99 HIS A N 1
ATOM 790 C CA . HIS A 1 99 ? 6.044 1.504 -15.367 1.00 73.38 99 HIS A CA 1
ATOM 791 C C . HIS A 1 99 ? 5.738 2.785 -14.583 1.00 73.38 99 HIS A C 1
ATOM 793 O O . HIS A 1 99 ? 5.405 2.704 -13.402 1.00 73.38 99 HIS A O 1
ATOM 799 N N . LEU A 1 100 ? 5.777 3.964 -15.215 1.00 71.38 100 LEU A N 1
ATOM 800 C CA . LEU A 1 100 ? 5.457 5.227 -14.544 1.00 71.38 100 LEU A CA 1
ATOM 801 C C . LEU A 1 100 ? 4.012 5.268 -14.050 1.00 71.38 100 LEU A C 1
ATOM 803 O O . LEU A 1 100 ? 3.764 5.785 -12.964 1.00 71.38 100 LEU A O 1
ATOM 807 N N . GLU A 1 101 ? 3.062 4.704 -14.800 1.00 75.88 101 GLU A N 1
ATOM 808 C CA . GLU A 1 101 ? 1.664 4.631 -14.358 1.00 75.88 101 GLU A CA 1
ATOM 809 C C . GLU A 1 101 ? 1.510 3.792 -13.087 1.00 75.88 101 GLU A C 1
ATOM 811 O O . GLU A 1 101 ? 0.738 4.154 -12.200 1.00 75.88 101 GLU A O 1
ATOM 816 N N . LEU A 1 102 ? 2.299 2.722 -12.961 1.00 77.75 102 LEU A N 1
ATOM 817 C CA . LEU A 1 102 ? 2.313 1.881 -11.773 1.00 77.75 102 LEU A CA 1
ATOM 818 C C . LEU A 1 102 ? 2.822 2.661 -10.557 1.00 77.75 102 LEU A C 1
ATOM 820 O O . LEU A 1 102 ? 2.143 2.714 -9.535 1.00 77.75 102 LEU A O 1
ATOM 824 N N . PHE A 1 103 ? 3.973 3.328 -10.680 1.00 75.56 103 PHE A N 1
ATOM 825 C CA . PHE A 1 103 ? 4.488 4.184 -9.608 1.00 75.56 103 PHE A CA 1
ATOM 826 C C . PHE A 1 103 ? 3.530 5.333 -9.290 1.00 75.56 103 PHE A C 1
ATOM 828 O O . PHE A 1 103 ? 3.356 5.673 -8.127 1.00 75.56 103 PHE A O 1
ATOM 835 N N . LYS A 1 104 ? 2.850 5.906 -10.287 1.00 75.81 104 LYS A N 1
ATOM 836 C CA . LYS A 1 104 ? 1.865 6.968 -10.071 1.00 75.81 104 LYS A CA 1
ATOM 837 C C . LYS A 1 104 ? 0.661 6.477 -9.263 1.00 75.81 104 LYS A C 1
ATOM 839 O O . LYS A 1 104 ? 0.242 7.190 -8.358 1.00 75.81 104 LYS A O 1
ATOM 844 N N . ARG A 1 105 ? 0.153 5.266 -9.527 1.00 79.06 105 ARG A N 1
ATOM 845 C CA . ARG A 1 105 ? -0.900 4.641 -8.705 1.00 79.06 105 ARG A CA 1
ATOM 846 C C . ARG A 1 105 ? -0.430 4.413 -7.276 1.00 79.06 105 ARG A C 1
ATOM 848 O O . ARG A 1 105 ? -1.075 4.892 -6.353 1.00 79.06 105 ARG A O 1
ATOM 855 N N . TRP A 1 106 ? 0.737 3.796 -7.091 1.00 77.50 106 TRP A N 1
ATOM 856 C CA . TRP A 1 106 ? 1.312 3.582 -5.758 1.00 77.50 106 TRP A CA 1
ATOM 857 C C . TRP A 1 106 ? 1.609 4.885 -5.021 1.00 77.50 106 TRP A C 1
ATOM 859 O O . TRP A 1 106 ? 1.447 4.952 -3.810 1.00 77.50 106 TRP A O 1
ATOM 869 N N . ARG A 1 107 ? 1.955 5.955 -5.739 1.00 74.75 107 ARG A N 1
ATOM 870 C CA . ARG A 1 107 ? 2.078 7.295 -5.165 1.00 74.75 107 ARG A CA 1
ATOM 871 C C . ARG A 1 107 ? 0.741 7.838 -4.681 1.00 74.75 107 ARG A C 1
ATOM 873 O O . ARG A 1 107 ? 0.713 8.485 -3.648 1.00 74.75 107 ARG A O 1
ATOM 880 N N . THR A 1 108 ? -0.350 7.616 -5.409 1.00 75.06 108 THR A N 1
ATOM 881 C CA . THR A 1 108 ? -1.690 8.016 -4.957 1.00 75.06 108 THR A CA 1
ATOM 882 C C . THR A 1 108 ? -2.139 7.188 -3.757 1.00 75.06 108 THR A C 1
ATOM 884 O O . THR A 1 108 ? -2.689 7.748 -2.817 1.00 75.06 108 THR A O 1
ATOM 887 N N . ILE A 1 109 ? -1.848 5.887 -3.760 1.00 76.06 109 ILE A N 1
ATOM 888 C CA . ILE A 1 109 ? -2.184 4.973 -2.664 1.00 76.06 109 ILE A CA 1
ATOM 889 C C . ILE A 1 109 ? -1.373 5.309 -1.405 1.00 76.06 109 ILE A C 1
ATOM 891 O O . ILE A 1 109 ? -1.921 5.315 -0.317 1.00 76.06 109 ILE A O 1
ATOM 895 N N . LEU A 1 110 ? -0.080 5.614 -1.514 1.00 71.62 110 LEU A N 1
ATOM 896 C CA . LEU A 1 110 ? 0.784 5.841 -0.344 1.00 71.62 110 LEU A CA 1
ATOM 897 C C . LEU A 1 110 ? 0.886 7.315 0.064 1.00 71.62 110 LEU A C 1
ATOM 899 O O . LEU A 1 110 ? 1.124 7.625 1.226 1.00 71.62 110 LEU A O 1
ATOM 903 N N . GLY A 1 111 ? 0.696 8.230 -0.886 1.00 63.03 111 GLY A N 1
ATOM 904 C CA . GLY A 1 111 ? 0.885 9.672 -0.724 1.00 63.03 111 GLY A CA 1
ATOM 905 C C . GLY A 1 111 ? -0.339 10.435 -0.221 1.00 63.03 111 GLY A C 1
ATOM 906 O O . GLY A 1 111 ? -0.340 11.661 -0.290 1.00 63.03 111 GLY A O 1
ATOM 907 N N . SER A 1 112 ? -1.377 9.754 0.278 1.00 54.25 112 SER A N 1
ATOM 908 C CA . SER A 1 112 ? -2.539 10.422 0.883 1.00 54.25 112 SER A CA 1
ATOM 909 C C . SER A 1 112 ? -2.258 10.981 2.292 1.00 54.25 112 SER A C 1
ATOM 911 O O . SER A 1 112 ? -3.086 11.696 2.860 1.00 54.25 112 SER A O 1
ATOM 913 N N . SER A 1 113 ? -1.062 10.738 2.837 1.00 49.03 113 SER A N 1
ATOM 914 C CA . SER A 1 113 ? -0.542 11.412 4.029 1.00 49.03 113 SER A CA 1
ATOM 915 C C . SER A 1 113 ? 0.031 12.784 3.661 1.00 49.03 113 SER A C 1
ATOM 917 O O . SER A 1 113 ? 1.225 12.924 3.445 1.00 49.03 113 SER A O 1
ATOM 919 N N . SER A 1 114 ? -0.855 13.779 3.562 1.00 43.94 114 SER A N 1
ATOM 920 C CA . SER A 1 114 ? -0.612 15.229 3.696 1.00 43.94 114 SER A CA 1
ATOM 921 C C . SER A 1 114 ? 0.758 15.793 3.265 1.00 43.94 114 SER A C 1
ATOM 923 O O . SER A 1 114 ? 1.775 15.580 3.921 1.00 43.94 114 SER A O 1
ATOM 925 N N . ASP A 1 115 ? 0.694 16.665 2.258 1.00 47.12 115 ASP A N 1
ATOM 926 C CA . ASP A 1 115 ? 1.661 17.585 1.624 1.00 47.12 115 ASP A CA 1
ATOM 927 C C . ASP A 1 115 ? 2.769 18.279 2.472 1.00 47.12 115 ASP A C 1
ATOM 929 O O . ASP A 1 115 ? 3.502 19.118 1.953 1.00 47.12 115 ASP A O 1
ATOM 933 N N . SER A 1 116 ? 2.940 17.991 3.764 1.00 44.72 116 SER A N 1
ATOM 934 C CA . SER A 1 116 ? 3.772 18.790 4.678 1.00 44.72 116 SER A CA 1
ATOM 935 C C . SER A 1 116 ? 4.954 18.073 5.332 1.00 44.72 116 SER A C 1
ATOM 937 O O . SER A 1 116 ? 5.851 18.750 5.838 1.00 44.72 116 SER A O 1
ATOM 939 N N . GLU A 1 117 ? 5.040 16.745 5.311 1.00 47.16 117 GLU A N 1
ATOM 940 C CA . GLU A 1 117 ? 6.131 16.043 5.997 1.00 47.16 117 GLU A CA 1
ATOM 941 C C . GLU A 1 117 ? 7.172 15.539 5.007 1.00 47.16 117 GLU A C 1
ATOM 943 O O . GLU A 1 117 ? 7.171 14.388 4.614 1.00 47.16 117 GLU A O 1
ATOM 948 N N . LYS A 1 118 ? 8.056 16.471 4.624 1.00 44.69 118 LYS A N 1
ATOM 949 C CA . LYS A 1 118 ? 9.450 16.279 4.187 1.00 44.69 118 LYS A CA 1
ATOM 950 C C . LYS A 1 118 ? 9.685 15.141 3.188 1.00 44.69 118 LYS A C 1
ATOM 952 O O . LYS A 1 118 ? 9.520 13.971 3.484 1.00 44.69 118 LYS A O 1
ATOM 957 N N . ARG A 1 119 ? 10.269 15.508 2.043 1.00 49.41 119 ARG A N 1
ATOM 958 C CA . ARG A 1 119 ? 10.981 14.628 1.096 1.00 49.41 119 ARG A CA 1
ATOM 959 C C . ARG A 1 119 ? 12.080 13.831 1.822 1.00 49.41 119 ARG A C 1
ATOM 961 O O . ARG A 1 119 ? 13.262 14.144 1.712 1.00 49.41 119 ARG A O 1
ATOM 968 N N . ASN A 1 120 ? 11.690 12.858 2.625 1.00 53.97 120 ASN A N 1
ATOM 969 C CA . ASN A 1 120 ? 12.566 11.956 3.327 1.00 53.97 120 ASN A CA 1
ATOM 970 C C . ASN A 1 120 ? 12.822 10.807 2.363 1.00 53.97 120 ASN A C 1
ATOM 972 O O . ASN A 1 120 ? 11.897 10.231 1.801 1.00 53.97 120 ASN A O 1
ATOM 976 N N . LEU A 1 121 ? 14.088 10.443 2.196 1.00 51.94 121 LEU A N 1
ATOM 977 C CA . LEU A 1 121 ? 14.480 9.233 1.464 1.00 51.94 121 LEU A CA 1
ATOM 978 C C . LEU A 1 121 ? 13.901 7.949 2.099 1.00 51.94 121 LEU A C 1
ATOM 980 O O . LEU A 1 121 ? 13.974 6.888 1.492 1.00 51.94 121 LEU A O 1
ATOM 984 N N . LEU A 1 122 ? 13.334 8.078 3.303 1.00 54.00 122 LEU A N 1
ATOM 985 C CA . LEU A 1 122 ? 12.636 7.062 4.086 1.00 54.00 122 LEU A CA 1
ATOM 986 C C . LEU A 1 122 ? 11.120 7.044 3.845 1.00 54.00 122 LEU A C 1
ATOM 988 O O . LEU A 1 122 ? 10.426 6.255 4.468 1.00 54.00 122 LEU A O 1
ATOM 992 N N . ASP A 1 123 ? 10.588 7.924 2.993 1.00 68.94 123 ASP A N 1
ATOM 993 C CA . ASP A 1 123 ? 9.174 7.859 2.638 1.00 68.94 123 ASP A CA 1
ATOM 994 C C . ASP A 1 123 ? 8.891 6.523 1.923 1.00 68.94 123 ASP A C 1
ATOM 996 O O . ASP A 1 123 ? 9.679 6.131 1.050 1.00 68.94 123 ASP A O 1
ATOM 1000 N N . PRO A 1 124 ? 7.797 5.816 2.253 1.00 68.25 124 PRO A N 1
ATOM 1001 C CA . PRO A 1 124 ? 7.517 4.497 1.699 1.00 68.25 124 PRO A CA 1
ATOM 1002 C C . PRO A 1 124 ? 7.454 4.492 0.165 1.00 68.25 124 PRO A C 1
ATOM 1004 O O . PRO A 1 124 ? 7.919 3.545 -0.473 1.00 68.25 124 PRO A O 1
ATOM 1007 N N . TYR A 1 125 ? 6.999 5.582 -0.465 1.00 71.81 125 TYR A N 1
ATOM 1008 C CA . TYR A 1 125 ? 7.068 5.724 -1.919 1.00 71.81 125 TYR A CA 1
ATOM 1009 C C . TYR A 1 125 ? 8.513 5.878 -2.419 1.00 71.81 125 TYR A C 1
ATOM 1011 O O . TYR A 1 125 ? 8.898 5.278 -3.425 1.00 71.81 125 TYR A O 1
ATOM 1019 N N . SER A 1 126 ? 9.341 6.649 -1.712 1.00 73.06 126 SER A N 1
ATOM 1020 C CA . SER A 1 126 ? 10.763 6.788 -2.049 1.00 73.06 126 SER A CA 1
ATOM 1021 C C . SER A 1 126 ? 11.492 5.448 -1.936 1.00 73.06 126 SER A C 1
ATOM 1023 O O . SER A 1 126 ? 12.233 5.086 -2.848 1.00 73.06 126 SER A O 1
ATOM 1025 N N . ALA A 1 127 ? 11.237 4.673 -0.879 1.00 74.44 127 ALA A N 1
ATOM 1026 C CA . ALA A 1 127 ? 11.806 3.340 -0.693 1.00 74.44 127 ALA A CA 1
ATOM 1027 C C . ALA A 1 127 ? 11.406 2.370 -1.822 1.00 74.44 127 ALA A C 1
ATOM 1029 O O . ALA A 1 127 ? 12.249 1.622 -2.324 1.00 74.44 127 ALA A O 1
ATOM 1030 N N . LEU A 1 128 ? 10.156 2.439 -2.296 1.00 76.88 128 LEU A N 1
ATOM 1031 C CA . LEU A 1 128 ? 9.674 1.670 -3.450 1.00 76.88 128 LEU A CA 1
ATOM 1032 C C . LEU A 1 128 ? 10.428 2.007 -4.737 1.00 76.88 128 LEU A C 1
ATOM 1034 O O . LEU A 1 128 ? 10.861 1.108 -5.462 1.00 76.88 128 LEU A O 1
ATOM 1038 N N . VAL A 1 129 ? 10.623 3.299 -5.010 1.00 75.38 129 VAL A N 1
ATOM 1039 C CA . VAL A 1 129 ? 11.396 3.756 -6.173 1.00 75.38 129 VAL A CA 1
ATOM 1040 C C . VAL A 1 129 ? 12.856 3.311 -6.057 1.00 75.38 129 VAL A C 1
ATOM 1042 O O . VAL A 1 129 ? 13.417 2.794 -7.025 1.00 75.38 129 VAL A O 1
ATOM 1045 N N . TRP A 1 130 ? 13.467 3.448 -4.877 1.00 75.50 130 TRP A N 1
ATOM 1046 C CA . TRP A 1 130 ? 14.852 3.038 -4.635 1.00 75.50 130 TRP A CA 1
ATOM 1047 C C . TRP A 1 130 ? 15.069 1.528 -4.766 1.00 75.50 130 TRP A C 1
ATOM 1049 O O . TRP A 1 130 ? 16.105 1.112 -5.276 1.00 75.50 130 TRP A O 1
ATOM 1059 N N . SER A 1 131 ? 14.109 0.709 -4.345 1.00 73.19 131 SER A N 1
ATOM 1060 C CA . SER A 1 131 ? 14.212 -0.751 -4.419 1.00 73.19 131 SER A CA 1
ATOM 1061 C C . SER A 1 131 ? 13.916 -1.300 -5.822 1.00 73.19 131 SER A C 1
ATOM 1063 O O . SER A 1 131 ? 14.565 -2.244 -6.265 1.00 73.19 131 SER A O 1
ATOM 1065 N N . GLY A 1 132 ? 12.982 -0.688 -6.559 1.00 73.00 132 GLY A N 1
ATOM 1066 C CA . GLY A 1 132 ? 12.603 -1.142 -7.900 1.00 73.00 132 GLY A CA 1
ATOM 1067 C C . GLY A 1 132 ? 13.418 -0.511 -9.032 1.00 73.00 132 GLY A C 1
ATOM 1068 O O . GLY A 1 132 ? 14.015 -1.211 -9.845 1.00 73.00 132 GLY A O 1
ATOM 1069 N N . VAL A 1 133 ? 13.436 0.823 -9.111 1.00 72.62 133 VAL A N 1
ATOM 1070 C CA . VAL A 1 133 ? 13.934 1.559 -10.290 1.00 72.62 133 VAL A CA 1
ATOM 1071 C C . VAL A 1 133 ? 15.456 1.598 -10.328 1.00 72.62 133 VAL A C 1
ATOM 1073 O O . VAL A 1 133 ? 16.062 1.396 -11.379 1.00 72.62 133 VAL A O 1
ATOM 1076 N N . ILE A 1 134 ? 16.096 1.845 -9.186 1.00 76.69 134 ILE A N 1
ATOM 1077 C CA . ILE A 1 134 ? 17.544 2.079 -9.127 1.00 76.69 134 ILE A CA 1
ATOM 1078 C C . ILE A 1 134 ? 18.363 0.848 -9.537 1.00 76.69 134 ILE A C 1
ATOM 1080 O O . ILE A 1 134 ? 19.339 1.037 -10.267 1.00 76.69 134 ILE A O 1
ATOM 1084 N N . PRO A 1 135 ? 18.015 -0.395 -9.146 1.00 76.38 135 PRO A N 1
ATOM 1085 C CA . PRO A 1 135 ? 18.703 -1.576 -9.656 1.00 76.38 135 PRO A CA 1
ATOM 1086 C C . PRO A 1 135 ? 18.588 -1.713 -11.178 1.00 76.38 135 PRO A C 1
ATOM 1088 O O . PRO A 1 135 ? 19.614 -1.879 -11.833 1.00 76.38 135 PRO A O 1
ATOM 1091 N N . SER A 1 136 ? 17.390 -1.551 -11.753 1.00 72.50 136 SER A N 1
ATOM 1092 C CA . SER A 1 136 ? 17.184 -1.640 -13.207 1.00 72.50 136 SER A CA 1
ATOM 1093 C C . SER A 1 136 ? 17.958 -0.557 -13.966 1.00 72.50 136 SER A C 1
ATOM 1095 O O . SER A 1 136 ? 18.631 -0.855 -14.953 1.00 72.50 136 SER A O 1
ATOM 1097 N N . VAL A 1 137 ? 17.949 0.687 -13.467 1.00 72.25 137 VAL A N 1
ATOM 1098 C CA . VAL A 1 137 ? 18.741 1.794 -14.032 1.00 72.25 137 VAL A CA 1
ATOM 1099 C C . VAL A 1 137 ? 20.245 1.519 -13.916 1.00 72.25 137 VAL A C 1
ATOM 1101 O O . VAL A 1 137 ? 20.999 1.762 -14.856 1.00 72.25 137 VAL A O 1
ATOM 1104 N N . ARG A 1 138 ? 20.707 0.958 -12.793 1.00 76.12 138 ARG A N 1
ATOM 1105 C CA . ARG A 1 138 ? 22.121 0.610 -12.594 1.00 76.12 138 ARG A CA 1
ATOM 1106 C C . ARG A 1 138 ? 22.582 -0.471 -13.569 1.00 76.12 138 ARG A C 1
ATOM 1108 O O . ARG A 1 138 ? 23.664 -0.338 -14.132 1.00 76.12 138 ARG A O 1
AT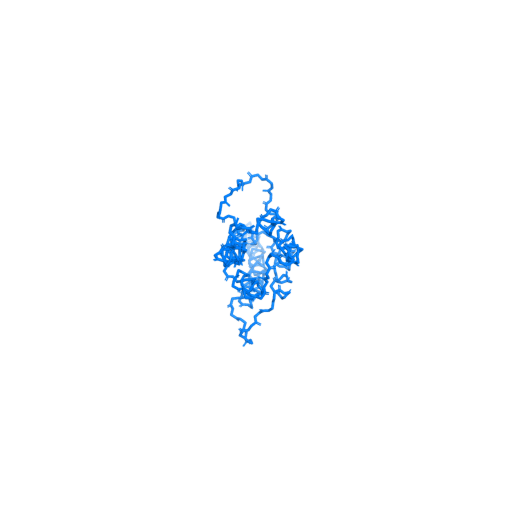OM 1115 N N . THR A 1 139 ? 21.772 -1.503 -13.798 1.00 73.25 139 THR A N 1
ATOM 1116 C CA . THR A 1 139 ? 22.090 -2.590 -14.737 1.00 73.25 139 THR A CA 1
ATOM 1117 C C . THR A 1 139 ? 22.239 -2.080 -16.170 1.00 73.25 139 THR A C 1
ATOM 1119 O O . THR A 1 139 ? 23.181 -2.458 -16.879 1.00 73.25 139 THR A O 1
ATOM 1122 N N . VAL A 1 140 ? 21.359 -1.178 -16.606 1.00 70.56 140 VAL A N 1
ATOM 1123 C CA . VAL A 1 140 ? 21.499 -0.585 -17.939 1.00 70.56 140 VAL A CA 1
ATOM 1124 C C . VAL A 1 140 ? 22.679 0.382 -18.021 1.00 70.56 140 VAL A C 1
ATOM 1126 O O . VAL A 1 140 ? 23.405 0.356 -19.009 1.00 70.56 140 VAL A O 1
ATOM 1129 N N . ALA A 1 141 ? 22.957 1.147 -16.960 1.00 69.31 141 ALA A N 1
ATOM 1130 C CA . ALA A 1 141 ? 24.110 2.041 -16.899 1.00 69.31 141 ALA A CA 1
ATOM 1131 C C . ALA A 1 141 ? 25.444 1.277 -16.945 1.00 69.31 141 ALA A C 1
ATOM 1133 O O . ALA A 1 141 ? 26.407 1.770 -17.521 1.00 69.31 141 ALA A O 1
ATOM 1134 N N . THR A 1 142 ? 25.511 0.051 -16.410 1.00 69.31 142 THR A N 1
ATOM 1135 C CA . THR A 1 142 ? 26.704 -0.807 -16.554 1.00 69.31 142 THR A CA 1
ATOM 1136 C C . THR A 1 142 ? 26.883 -1.385 -17.956 1.00 69.31 142 THR A C 1
ATOM 1138 O O . THR A 1 142 ? 27.992 -1.761 -18.320 1.00 69.31 142 THR A O 1
ATOM 1141 N N . THR A 1 143 ? 25.809 -1.452 -18.745 1.00 66.44 143 THR A N 1
ATOM 1142 C CA . THR A 1 143 ? 25.830 -1.933 -20.141 1.00 66.44 143 THR A CA 1
ATOM 1143 C C . THR A 1 143 ? 25.966 -0.768 -21.133 1.00 66.44 143 THR A C 1
ATOM 1145 O O . THR A 1 143 ? 26.093 -0.970 -22.339 1.00 66.44 143 THR A O 1
ATOM 1148 N N . TRP A 1 144 ? 25.935 0.469 -20.634 1.00 64.06 144 TRP A N 1
ATOM 1149 C CA . TRP A 1 144 ? 26.004 1.674 -21.440 1.00 64.06 144 TRP A CA 1
ATOM 1150 C C . TRP A 1 144 ? 27.415 1.898 -21.989 1.00 64.06 144 TRP A C 1
ATOM 1152 O O . TRP A 1 144 ? 28.393 1.940 -21.242 1.00 64.06 144 TRP A O 1
ATOM 1162 N N . ASP A 1 145 ? 27.507 2.076 -23.307 1.00 61.16 145 ASP A N 1
ATOM 1163 C CA . ASP A 1 145 ? 28.745 2.454 -23.979 1.00 61.16 145 ASP A CA 1
ATOM 1164 C C . ASP A 1 145 ? 28.807 3.988 -24.123 1.00 61.16 145 ASP A C 1
ATOM 1166 O O . ASP A 1 145 ? 27.908 4.582 -24.730 1.00 61.16 145 ASP A O 1
ATOM 1170 N N . PRO A 1 146 ? 29.869 4.655 -23.634 1.00 64.62 146 PRO A N 1
ATOM 1171 C CA . PRO A 1 146 ? 30.001 6.112 -23.684 1.00 64.62 146 PRO A CA 1
ATOM 1172 C C . PRO A 1 146 ? 30.049 6.701 -25.105 1.00 64.62 146 PRO A C 1
ATOM 1174 O O . PRO A 1 146 ? 29.978 7.919 -25.268 1.00 64.62 146 PRO A O 1
ATOM 1177 N N . ARG A 1 147 ? 30.154 5.870 -26.151 1.00 62.38 147 ARG A N 1
ATOM 1178 C CA . ARG A 1 147 ? 30.117 6.295 -27.560 1.00 62.38 147 ARG A CA 1
ATOM 1179 C C . ARG A 1 147 ? 28.689 6.451 -28.088 1.00 62.38 147 ARG A C 1
ATOM 1181 O O . ARG A 1 147 ? 28.476 7.216 -29.027 1.00 62.38 147 ARG A O 1
ATOM 1188 N N . ILE A 1 148 ? 27.706 5.789 -27.473 1.00 60.47 148 ILE A N 1
ATOM 1189 C CA . ILE A 1 148 ? 26.280 5.913 -27.804 1.00 60.47 148 ILE A CA 1
ATOM 1190 C C . ILE A 1 148 ? 25.591 6.579 -26.609 1.00 60.47 148 ILE A C 1
ATOM 1192 O O . ILE A 1 148 ? 25.070 5.938 -25.705 1.00 60.47 148 ILE A O 1
ATOM 1196 N N . HIS A 1 149 ? 25.620 7.908 -26.600 1.00 59.59 149 HIS A N 1
ATOM 1197 C CA . HIS A 1 149 ? 25.148 8.763 -25.506 1.00 59.59 149 HIS A CA 1
ATOM 1198 C C . HIS A 1 149 ? 23.623 8.972 -25.504 1.00 59.59 149 HIS A C 1
ATOM 1200 O O . HIS A 1 149 ? 23.036 9.219 -24.455 1.00 59.59 149 HIS A O 1
ATOM 1206 N N . GLN A 1 150 ? 22.969 8.822 -26.659 1.00 59.28 150 GLN A N 1
ATOM 1207 C CA . GLN A 1 150 ? 21.522 9.006 -26.835 1.00 59.28 150 GLN A CA 1
ATOM 1208 C C . GLN A 1 150 ? 20.620 8.247 -25.831 1.00 59.28 150 GLN A C 1
ATOM 1210 O O . GLN A 1 150 ? 19.673 8.856 -25.338 1.00 59.28 150 GLN A O 1
ATOM 1215 N N . PRO A 1 151 ? 20.888 6.972 -25.482 1.00 59.62 151 PRO A N 1
ATOM 1216 C CA . PRO A 1 151 ? 20.046 6.188 -24.576 1.00 59.62 151 PRO A CA 1
ATOM 1217 C C . PRO A 1 151 ? 20.056 6.717 -23.138 1.00 59.62 151 PRO A C 1
ATOM 1219 O O . PRO A 1 151 ? 19.058 6.608 -22.440 1.00 59.62 151 PRO A O 1
ATOM 1222 N N . MET A 1 152 ? 21.170 7.313 -22.695 1.00 59.03 152 MET A N 1
ATOM 1223 C CA . MET A 1 152 ? 21.283 7.914 -21.359 1.00 59.03 152 MET A CA 1
ATOM 1224 C C . MET A 1 152 ? 20.640 9.303 -21.277 1.00 59.03 152 MET A C 1
ATOM 1226 O O . MET A 1 152 ? 20.271 9.727 -20.191 1.00 59.03 152 MET A O 1
ATOM 1230 N N . ILE A 1 153 ? 20.514 10.010 -22.405 1.00 59.94 153 ILE A N 1
ATOM 1231 C CA . ILE A 1 153 ? 19.880 11.340 -22.478 1.00 59.94 153 ILE A CA 1
ATOM 1232 C C . ILE A 1 153 ? 18.348 11.227 -22.557 1.00 59.94 153 ILE A C 1
ATOM 1234 O O . ILE A 1 153 ? 17.645 12.165 -22.196 1.00 59.94 153 ILE A O 1
ATOM 1238 N N . ALA A 1 154 ? 17.835 10.097 -23.047 1.00 55.53 154 ALA A N 1
ATOM 1239 C CA . ALA A 1 154 ? 16.403 9.828 -23.185 1.00 55.53 154 ALA A CA 1
ATOM 1240 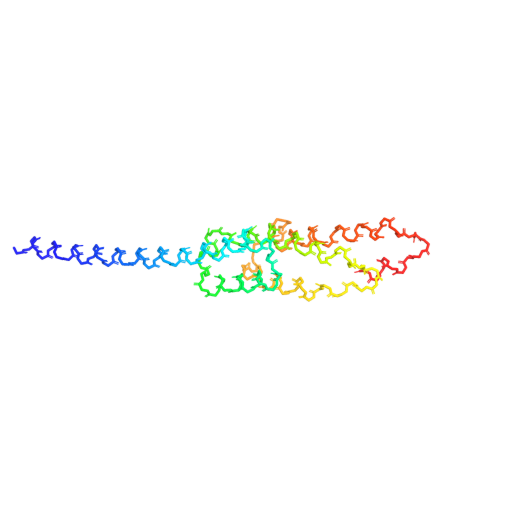C C . ALA A 1 154 ? 15.749 9.218 -21.926 1.00 55.53 154 ALA A C 1
ATOM 1242 O O . ALA A 1 154 ? 14.542 8.971 -21.942 1.00 55.53 154 ALA A O 1
ATOM 1243 N N . LEU A 1 155 ? 16.542 8.953 -20.881 1.00 54.69 155 LEU A N 1
ATOM 1244 C CA . LEU A 1 155 ? 16.111 8.457 -19.571 1.00 54.69 155 LEU A CA 1
ATOM 1245 C C . LEU A 1 155 ? 15.612 9.610 -18.687 1.00 54.69 155 LEU A C 1
ATOM 1247 O O . LEU A 1 155 ? 14.597 9.410 -17.987 1.00 54.69 155 LEU A O 1
#

Organism: Culex pipiens (NCBI:txid7175)

pLDDT: mean 72.41, std 9.77, range [43.94, 90.0]

Radius of gyration: 23.32 Å; chains: 1; bounding box: 63×38×74 Å

Foldseek 3Di:
DVVVVVVVVVVVVVVVVVVVVVVVVVLVVVLVVLVCCQPPPPVRDDALVSVLVSLVCCCVSPVVCCVVVVVLLCCLVRVQVNLQVVLVPPQCLVPVCVCVVVLVSNCVSNVPPDPPDDPDCSRSSNSSCCSRVVVNVVVVVVVDDPVCCVSVVSD